Protein AF-A0A6M1YM32-F1 (afdb_monomer_lite)

Foldseek 3Di:
DPPQWDWDWDDDPVAPDIKIWIKGFDPPPQDFDDDPPDTDGDTDIDTQWIWDANVHLVDIDIDGDADDPDDHDDDDPVVVVVSVVVRSVVRVVVVVVVD

Structure (mmCIF, N/CA/C/O backbone):
data_AF-A0A6M1YM32-F1
#
_entry.id   AF-A0A6M1YM32-F1
#
loop_
_atom_site.group_PDB
_atom_site.id
_atom_site.type_symbol
_atom_site.label_atom_id
_atom_site.label_alt_id
_atom_site.label_comp_id
_atom_site.label_asym_id
_atom_site.label_entity_id
_atom_site.label_seq_id
_atom_site.pdbx_PDB_ins_code
_atom_site.Cartn_x
_atom_site.Cartn_y
_atom_site.Cartn_z
_atom_site.occupancy
_atom_site.B_iso_or_equiv
_atom_site.auth_seq_id
_atom_site.auth_comp_id
_atom_site.auth_asym_id
_atom_site.auth_atom_id
_atom_site.pdbx_PDB_model_num
ATOM 1 N N . MET A 1 1 ? 11.121 -13.968 1.691 1.00 45.56 1 MET A N 1
ATOM 2 C CA . MET A 1 1 ? 10.427 -12.841 1.032 1.00 45.56 1 MET A CA 1
ATOM 3 C C . MET A 1 1 ? 11.455 -11.766 0.755 1.00 45.56 1 MET A C 1
ATOM 5 O O . MET A 1 1 ? 12.146 -11.368 1.684 1.00 45.56 1 MET A O 1
ATOM 9 N N . LYS A 1 2 ? 11.622 -11.361 -0.504 1.00 54.31 2 LYS A N 1
ATOM 10 C CA . LYS A 1 2 ? 12.416 -10.172 -0.823 1.00 54.31 2 LYS A CA 1
ATOM 11 C C . LYS A 1 2 ? 11.580 -8.958 -0.402 1.00 54.31 2 LYS A C 1
ATOM 13 O O . LYS A 1 2 ? 10.436 -8.841 -0.820 1.00 54.31 2 LYS A O 1
ATOM 18 N N . ASN A 1 3 ? 12.100 -8.113 0.487 1.00 61.44 3 ASN A N 1
ATOM 19 C CA . ASN A 1 3 ? 11.371 -6.933 0.953 1.00 61.44 3 ASN A CA 1
ATOM 20 C C . ASN A 1 3 ? 11.480 -5.833 -0.108 1.00 61.44 3 ASN A C 1
ATOM 22 O O . ASN A 1 3 ? 12.448 -5.080 -0.125 1.00 61.44 3 ASN A O 1
ATOM 26 N N . TYR A 1 4 ? 10.503 -5.787 -1.012 1.00 76.69 4 TYR A N 1
ATOM 27 C CA . TYR A 1 4 ? 10.354 -4.720 -2.007 1.00 76.69 4 TYR A CA 1
ATOM 28 C C . TYR A 1 4 ? 9.640 -3.486 -1.456 1.00 76.69 4 TYR A C 1
ATOM 30 O O . TYR A 1 4 ? 9.452 -2.527 -2.189 1.00 76.69 4 TYR A O 1
ATOM 38 N N . PHE A 1 5 ? 9.197 -3.511 -0.200 1.00 85.38 5 PHE A N 1
ATOM 39 C CA . PHE A 1 5 ? 8.353 -2.466 0.359 1.00 85.38 5 PHE A CA 1
ATOM 40 C C . PHE A 1 5 ? 8.859 -2.015 1.723 1.00 85.38 5 PHE A C 1
ATOM 42 O O . PHE A 1 5 ? 9.167 -2.851 2.576 1.00 85.38 5 PHE A O 1
ATOM 49 N N . ASN A 1 6 ? 8.852 -0.703 1.926 1.00 89.38 6 ASN A N 1
ATOM 50 C CA . ASN A 1 6 ? 8.969 -0.045 3.217 1.00 89.38 6 ASN A CA 1
ATOM 51 C C . ASN A 1 6 ? 7.622 0.564 3.613 1.00 89.38 6 ASN A C 1
ATOM 53 O O . ASN A 1 6 ? 6.805 0.909 2.759 1.00 89.38 6 ASN A O 1
ATOM 57 N N . LEU A 1 7 ? 7.399 0.674 4.921 1.00 90.25 7 LEU A N 1
ATOM 58 C CA . LEU A 1 7 ? 6.263 1.382 5.496 1.00 90.25 7 LEU A CA 1
ATOM 59 C C . LEU A 1 7 ? 6.792 2.593 6.247 1.00 90.25 7 LEU A C 1
ATOM 61 O O . LEU A 1 7 ? 7.659 2.444 7.108 1.00 90.25 7 LEU A O 1
ATOM 65 N N . GLU A 1 8 ? 6.256 3.761 5.937 1.00 90.19 8 GLU A N 1
ATOM 66 C CA . GLU A 1 8 ? 6.644 5.016 6.570 1.00 90.19 8 GLU A CA 1
ATOM 67 C C . GLU A 1 8 ? 5.412 5.644 7.202 1.00 90.19 8 GLU A C 1
ATOM 69 O O . GLU A 1 8 ? 4.383 5.780 6.548 1.00 90.19 8 GLU A O 1
ATOM 74 N N . VAL A 1 9 ? 5.504 5.991 8.484 1.00 88.88 9 VAL A N 1
ATOM 75 C CA . VAL A 1 9 ? 4.434 6.704 9.185 1.00 88.88 9 VAL A CA 1
ATOM 76 C C . VAL A 1 9 ? 4.775 8.185 9.161 1.00 88.88 9 VAL A C 1
ATOM 78 O O . VAL A 1 9 ? 5.881 8.566 9.546 1.00 88.88 9 VAL A O 1
ATOM 81 N N . SER A 1 10 ? 3.836 9.021 8.738 1.00 85.25 10 SER A N 1
ATOM 82 C CA . SER A 1 10 ? 4.018 10.472 8.707 1.00 85.25 10 SER A CA 1
ATOM 83 C C . SER A 1 10 ? 2.753 11.186 9.148 1.00 85.25 10 SER A C 1
ATOM 85 O O . SER A 1 10 ? 1.654 10.672 8.969 1.00 85.25 10 SER A O 1
ATOM 87 N N . SER A 1 11 ? 2.901 12.384 9.704 1.00 81.25 11 SER A N 1
ATOM 88 C CA . SER A 1 11 ? 1.814 13.360 9.743 1.00 81.25 11 SER A CA 1
ATOM 89 C C . SER A 1 11 ? 1.730 14.002 8.360 1.00 81.25 11 SER A C 1
ATOM 91 O O . SER A 1 11 ? 2.721 14.577 7.902 1.00 81.25 11 SER A O 1
ATOM 93 N N . ASP A 1 12 ? 0.602 13.866 7.680 1.00 77.00 12 ASP A N 1
ATOM 94 C CA . ASP A 1 12 ? 0.388 14.468 6.363 1.00 77.00 12 ASP A CA 1
ATOM 95 C C . ASP A 1 12 ? -0.429 15.755 6.531 1.00 77.00 12 ASP A C 1
ATOM 97 O O . ASP A 1 12 ? -1.312 15.811 7.375 1.00 77.00 12 ASP A O 1
ATOM 101 N N . LEU A 1 13 ? -0.099 16.808 5.781 1.00 73.25 13 LEU A N 1
ATOM 102 C CA . LEU A 1 13 ? -0.797 18.097 5.860 1.00 73.25 13 LEU A CA 1
ATOM 103 C C . LEU A 1 13 ? -2.179 18.049 5.197 1.00 73.25 13 LEU A C 1
ATOM 105 O O . LEU A 1 13 ? -3.023 18.892 5.500 1.00 73.25 13 LEU A O 1
ATOM 109 N N . ASP A 1 14 ? -2.400 17.080 4.305 1.00 77.56 14 ASP A N 1
ATOM 110 C CA . ASP A 1 14 ? -3.686 16.861 3.640 1.00 77.56 14 ASP A CA 1
ATOM 111 C C . ASP A 1 14 ? -4.691 16.098 4.521 1.00 77.56 14 ASP A C 1
ATOM 113 O O . ASP A 1 14 ? -5.862 15.981 4.150 1.00 77.56 14 ASP A O 1
ATOM 117 N N . TYR A 1 15 ? -4.243 15.568 5.662 1.00 76.00 15 TYR A N 1
ATOM 118 C CA . TYR A 1 15 ? -5.047 14.757 6.572 1.00 76.00 15 TYR A CA 1
ATOM 119 C C . TYR A 1 15 ? -4.939 15.279 8.003 1.00 76.00 15 TYR A C 1
ATOM 121 O O . TYR A 1 15 ? -3.936 15.861 8.407 1.00 76.00 15 TYR A O 1
ATOM 129 N N . GLU A 1 16 ? -5.976 15.066 8.805 1.00 74.50 16 GLU A N 1
ATOM 130 C CA . GLU A 1 16 ? -5.980 15.544 10.195 1.00 74.50 16 GLU A CA 1
ATOM 131 C C . GLU A 1 16 ? -5.148 14.651 11.136 1.00 74.50 16 GLU A C 1
ATOM 133 O O . GLU A 1 16 ? -4.934 15.000 12.299 1.00 74.50 16 GLU A O 1
ATOM 138 N N . GLY A 1 17 ? -4.663 13.503 10.651 1.00 77.31 17 GLY A N 1
ATOM 139 C CA . GLY A 1 17 ? -3.959 12.511 11.456 1.00 77.31 17 GLY A CA 1
ATOM 140 C C . GLY A 1 17 ? -2.721 11.903 10.802 1.00 77.31 17 GLY A C 1
ATOM 141 O O . GLY A 1 17 ? -2.214 12.340 9.768 1.00 77.31 17 GLY A O 1
ATOM 142 N N . MET A 1 18 ? -2.207 10.853 11.445 1.00 87.31 18 MET A N 1
ATOM 143 C CA . MET A 1 18 ? -1.113 10.071 10.878 1.00 87.31 18 MET A CA 1
ATOM 144 C C . MET A 1 18 ? -1.593 9.311 9.644 1.00 87.31 18 MET A C 1
ATOM 146 O O . MET A 1 18 ? -2.707 8.786 9.619 1.00 87.31 18 MET A O 1
ATOM 150 N N . VAL A 1 19 ? -0.707 9.174 8.668 1.00 90.56 19 VAL A N 1
ATOM 151 C CA . VAL A 1 19 ? -0.864 8.314 7.496 1.00 90.56 19 VAL A CA 1
ATOM 152 C C . VAL A 1 19 ? 0.260 7.288 7.451 1.00 90.56 19 VAL A C 1
ATOM 154 O O . VAL A 1 19 ? 1.311 7.460 8.076 1.00 90.56 19 VAL A O 1
ATOM 157 N N . VAL A 1 20 ? 0.043 6.211 6.698 1.00 93.31 20 VAL A N 1
ATOM 158 C CA . VAL A 1 20 ? 1.100 5.248 6.375 1.00 93.31 20 VAL A CA 1
ATOM 159 C C . VAL A 1 20 ? 1.325 5.220 4.873 1.00 93.31 20 VAL A C 1
ATOM 161 O O . VAL A 1 20 ? 0.431 4.847 4.110 1.00 93.31 20 VAL A O 1
ATOM 164 N N . ASN A 1 21 ? 2.547 5.547 4.466 1.00 92.56 21 ASN A N 1
ATOM 165 C CA . ASN A 1 21 ? 3.017 5.431 3.095 1.00 92.56 21 ASN A CA 1
ATOM 166 C C . ASN A 1 21 ? 3.591 4.030 2.880 1.00 92.56 21 ASN A C 1
ATOM 168 O O . ASN A 1 21 ? 4.424 3.552 3.655 1.00 92.56 21 ASN A O 1
ATOM 172 N N . ILE A 1 22 ? 3.161 3.371 1.809 1.00 92.19 22 ILE A N 1
ATOM 173 C CA . ILE A 1 22 ? 3.785 2.155 1.296 1.00 92.19 22 ILE A CA 1
ATOM 174 C C . ILE A 1 22 ? 4.763 2.580 0.207 1.00 92.19 22 ILE A C 1
ATOM 176 O O . ILE A 1 22 ? 4.349 3.064 -0.846 1.00 92.19 22 ILE A O 1
ATOM 180 N N . VAL A 1 23 ? 6.053 2.388 0.456 1.00 90.75 23 VAL A N 1
ATOM 181 C CA . VAL A 1 23 ? 7.141 2.809 -0.430 1.00 90.75 23 VAL A CA 1
ATOM 182 C C . VAL A 1 23 ? 7.747 1.589 -1.105 1.00 90.75 23 VAL A C 1
ATOM 184 O O . VAL A 1 23 ? 8.228 0.679 -0.433 1.00 90.75 23 VAL A O 1
ATOM 187 N N . TYR A 1 24 ? 7.739 1.559 -2.433 1.00 85.94 24 TYR A N 1
ATOM 188 C CA . TYR A 1 24 ? 8.374 0.514 -3.222 1.00 85.94 24 TYR A CA 1
ATOM 189 C C . TYR A 1 24 ? 9.875 0.778 -3.386 1.00 85.94 24 TYR A C 1
ATOM 191 O O . TYR A 1 24 ? 10.300 1.873 -3.763 1.00 85.94 24 TYR A O 1
ATOM 199 N N . ILE A 1 25 ? 10.676 -0.257 -3.132 1.00 80.88 25 ILE A N 1
ATOM 200 C CA . ILE A 1 25 ? 12.123 -0.294 -3.326 1.00 80.88 25 ILE A CA 1
ATOM 201 C C . ILE A 1 25 ? 12.430 -1.262 -4.479 1.00 80.88 25 ILE A C 1
ATOM 203 O O . ILE A 1 25 ? 12.442 -2.485 -4.286 1.00 80.88 25 ILE A O 1
ATOM 207 N N . PRO A 1 26 ? 12.705 -0.746 -5.687 1.00 69.38 26 PRO A N 1
ATOM 208 C CA . PRO A 1 26 ? 13.119 -1.578 -6.809 1.00 69.38 26 PRO A CA 1
ATOM 209 C C . PRO A 1 26 ? 14.487 -2.216 -6.534 1.00 69.38 26 PRO A C 1
ATOM 211 O O . PRO A 1 26 ? 15.460 -1.520 -6.256 1.00 69.38 26 PRO A O 1
ATOM 214 N N . GLN A 1 27 ? 14.600 -3.539 -6.688 1.00 62.62 27 GLN A N 1
ATOM 215 C CA . GLN A 1 27 ? 15.874 -4.245 -6.463 1.00 62.62 27 GLN A CA 1
ATOM 216 C C . GLN A 1 27 ? 16.913 -4.076 -7.580 1.00 62.62 27 GLN A C 1
ATOM 218 O O . GLN A 1 27 ? 18.072 -4.408 -7.366 1.00 62.62 27 GLN A O 1
ATOM 223 N N . ASN A 1 28 ? 16.519 -3.529 -8.737 1.00 55.69 28 ASN A N 1
ATOM 224 C CA . ASN A 1 28 ? 17.382 -3.419 -9.920 1.00 55.69 28 ASN A CA 1
ATOM 225 C C . ASN A 1 28 ? 17.550 -1.987 -10.461 1.00 55.69 28 ASN A C 1
ATOM 227 O O . ASN A 1 28 ? 18.208 -1.809 -11.481 1.00 55.69 28 ASN A O 1
ATOM 231 N N . ASN A 1 29 ? 17.007 -0.960 -9.799 1.00 51.16 29 ASN A N 1
ATOM 232 C CA . ASN A 1 29 ? 17.230 0.431 -10.212 1.00 51.16 29 ASN A CA 1
ATOM 233 C C . ASN A 1 29 ? 18.385 1.026 -9.402 1.00 51.16 29 ASN A C 1
ATOM 235 O O . ASN A 1 29 ? 18.177 1.853 -8.515 1.00 51.16 29 ASN A O 1
ATOM 239 N N . ASN A 1 30 ? 19.604 0.573 -9.694 1.00 50.78 30 ASN A N 1
ATOM 240 C CA . ASN A 1 30 ? 20.803 1.268 -9.243 1.00 50.78 30 ASN A CA 1
ATOM 241 C C . ASN A 1 30 ? 20.971 2.493 -10.142 1.00 50.78 30 ASN A C 1
ATOM 243 O O . ASN A 1 30 ? 21.516 2.384 -11.240 1.00 50.78 30 ASN A O 1
ATOM 247 N N . PHE A 1 31 ? 20.474 3.649 -9.707 1.00 53.97 31 PHE A N 1
ATOM 248 C CA . PHE A 1 31 ? 20.890 4.897 -10.332 1.00 53.97 31 PHE A CA 1
ATOM 249 C C . PHE A 1 31 ? 22.300 5.201 -9.842 1.00 53.97 31 PHE A C 1
ATOM 251 O O . PHE A 1 31 ? 22.556 5.198 -8.639 1.00 53.97 31 PHE A O 1
ATOM 258 N N . LEU A 1 32 ? 23.219 5.401 -10.779 1.00 52.50 32 LEU A N 1
ATOM 259 C CA . LEU A 1 32 ? 24.551 5.902 -10.489 1.00 52.50 32 LEU A CA 1
ATOM 260 C C . LEU A 1 32 ? 24.495 7.417 -10.662 1.00 52.50 32 LEU A C 1
ATOM 262 O O . LEU A 1 32 ? 24.382 7.897 -11.787 1.00 52.50 32 LEU A O 1
ATOM 266 N N . GLU A 1 33 ? 24.553 8.164 -9.563 1.00 53.03 33 GLU A N 1
ATOM 267 C CA . GLU A 1 33 ? 24.939 9.573 -9.650 1.00 53.03 33 GLU A CA 1
ATOM 268 C C . GLU A 1 33 ? 26.467 9.635 -9.616 1.00 53.03 33 GLU A C 1
ATOM 270 O O . GLU A 1 33 ? 27.099 9.150 -8.671 1.00 53.03 33 GLU A O 1
ATOM 275 N N . SER A 1 34 ? 27.062 10.174 -10.683 1.00 47.50 34 SER A N 1
ATOM 276 C CA . SER A 1 34 ? 28.493 10.453 -10.749 1.00 47.50 34 SER A CA 1
ATOM 277 C C . SER A 1 34 ? 28.747 11.889 -10.311 1.00 47.50 34 SER A C 1
ATOM 279 O O . SER A 1 34 ? 28.355 12.821 -11.011 1.00 47.50 34 SER A O 1
ATOM 281 N N . ASN A 1 35 ? 29.461 12.060 -9.205 1.00 55.97 35 ASN A N 1
ATOM 282 C CA . ASN A 1 35 ? 30.132 13.319 -8.900 1.00 55.97 35 ASN A CA 1
ATOM 283 C C . ASN A 1 35 ? 31.627 13.045 -9.032 1.00 55.97 35 ASN A C 1
ATOM 285 O O . ASN A 1 35 ? 32.173 12.425 -8.124 1.00 55.97 35 ASN A O 1
ATOM 289 N N . ASP A 1 36 ? 32.184 13.413 -10.194 1.00 58.16 36 ASP A N 1
ATOM 290 C CA . ASP A 1 36 ? 33.553 13.331 -10.760 1.00 58.16 36 ASP A CA 1
ATOM 291 C C . ASP A 1 36 ? 34.576 12.273 -10.276 1.00 58.16 36 ASP A C 1
ATOM 293 O O . ASP A 1 36 ? 35.418 11.869 -11.068 1.00 58.16 36 ASP A O 1
ATOM 297 N N . GLU A 1 37 ? 34.511 11.722 -9.065 1.00 59.62 37 GLU A N 1
ATOM 298 C CA . GLU A 1 37 ? 35.410 10.666 -8.575 1.00 59.62 37 GLU A CA 1
ATOM 299 C C . GLU A 1 37 ? 34.720 9.594 -7.703 1.00 59.62 37 GLU A C 1
ATOM 301 O O . GLU A 1 37 ? 35.367 8.631 -7.297 1.00 59.62 37 GLU A O 1
ATOM 306 N N . ASN A 1 38 ? 33.407 9.687 -7.436 1.00 52.41 38 ASN A N 1
ATOM 307 C CA . ASN A 1 38 ? 32.673 8.669 -6.669 1.00 52.41 38 ASN A CA 1
ATOM 308 C C . ASN A 1 38 ? 31.316 8.324 -7.299 1.00 52.41 38 ASN A C 1
ATOM 310 O O . ASN A 1 38 ? 30.455 9.185 -7.479 1.00 52.41 38 ASN A O 1
ATOM 314 N N . LEU A 1 39 ? 31.111 7.036 -7.590 1.00 51.09 39 LEU A N 1
ATOM 315 C CA . LEU A 1 39 ? 29.824 6.481 -8.011 1.00 51.09 39 LEU A CA 1
ATOM 316 C C . LEU A 1 39 ? 28.969 6.191 -6.772 1.00 51.09 39 LEU A C 1
ATOM 318 O O . LEU A 1 39 ? 29.296 5.297 -5.988 1.00 51.09 39 LEU A O 1
ATOM 322 N N . LYS A 1 40 ? 27.861 6.919 -6.597 1.00 52.66 40 LYS A N 1
ATOM 323 C CA . LYS A 1 40 ? 26.886 6.639 -5.534 1.00 52.66 40 LYS A CA 1
ATOM 324 C C . LYS A 1 40 ? 25.707 5.862 -6.111 1.00 52.66 40 LYS A C 1
ATOM 326 O O . LYS A 1 40 ? 25.050 6.335 -7.033 1.00 52.66 40 LYS A O 1
ATOM 331 N N . ILE A 1 41 ? 25.423 4.686 -5.546 1.00 56.41 41 ILE A N 1
ATOM 332 C CA . ILE A 1 41 ? 24.185 3.955 -5.838 1.00 56.41 41 ILE A CA 1
ATOM 333 C C . ILE A 1 41 ? 23.045 4.646 -5.087 1.00 56.41 41 ILE A C 1
ATOM 335 O O . ILE A 1 41 ? 23.055 4.707 -3.855 1.00 56.41 41 IL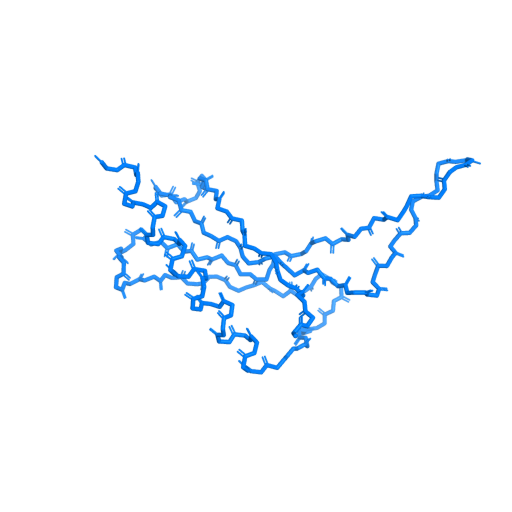E A O 1
ATOM 339 N N . ILE A 1 42 ? 22.068 5.165 -5.825 1.00 56.97 42 ILE A N 1
ATOM 340 C CA . ILE A 1 42 ? 20.842 5.748 -5.281 1.00 56.97 42 ILE A CA 1
ATOM 341 C C . ILE A 1 42 ? 19.681 4.821 -5.621 1.00 56.97 42 ILE A C 1
ATOM 343 O O . ILE A 1 42 ? 19.381 4.563 -6.788 1.00 56.97 42 ILE A O 1
ATOM 347 N N . HIS A 1 43 ? 19.010 4.325 -4.583 1.00 57.47 43 HIS A N 1
ATOM 348 C CA . HIS A 1 43 ? 17.754 3.604 -4.727 1.00 57.47 43 HIS A CA 1
ATOM 349 C C . HIS A 1 43 ? 16.618 4.621 -4.802 1.00 57.47 43 HIS A C 1
ATOM 351 O O . HIS A 1 43 ? 16.306 5.277 -3.807 1.00 57.47 43 HIS A O 1
ATOM 357 N N . LYS A 1 44 ? 16.001 4.766 -5.979 1.00 67.38 44 LYS A N 1
ATOM 358 C CA . LYS A 1 44 ? 14.815 5.613 -6.125 1.00 67.38 44 LYS A CA 1
ATOM 359 C C . LYS A 1 44 ? 13.628 4.911 -5.472 1.00 67.38 44 LYS A C 1
ATOM 361 O O . LYS A 1 44 ? 13.104 3.934 -6.002 1.00 67.38 44 LYS A O 1
ATOM 366 N N . GLN A 1 45 ? 13.272 5.392 -4.292 1.00 78.50 45 GLN A N 1
ATOM 367 C CA . GLN A 1 45 ? 12.066 5.009 -3.578 1.00 78.50 45 GLN A CA 1
ATOM 368 C C . GLN A 1 45 ? 10.862 5.680 -4.235 1.00 78.50 45 GLN A C 1
ATOM 370 O O . GLN A 1 45 ? 10.914 6.863 -4.574 1.00 78.50 45 GLN A O 1
ATOM 375 N N . GLU A 1 46 ? 9.791 4.922 -4.436 1.00 87.75 46 GLU A N 1
ATOM 376 C CA . GLU A 1 46 ? 8.564 5.431 -5.047 1.00 87.75 46 GLU A CA 1
ATOM 377 C C . GLU A 1 46 ? 7.369 5.091 -4.163 1.00 87.75 46 GLU A C 1
ATOM 379 O O . GLU A 1 46 ? 7.231 3.961 -3.697 1.00 87.75 46 GLU A O 1
ATOM 384 N N . VAL A 1 47 ? 6.501 6.072 -3.914 1.00 90.44 47 VAL A N 1
ATOM 385 C CA . VAL A 1 47 ? 5.277 5.846 -3.143 1.00 90.44 47 VAL A CA 1
ATOM 386 C C . VAL A 1 47 ? 4.314 5.036 -4.002 1.00 90.44 47 VAL A C 1
ATOM 388 O O . VAL A 1 47 ? 3.909 5.469 -5.075 1.00 90.44 47 VAL A O 1
ATOM 391 N N . LEU A 1 48 ? 3.949 3.855 -3.515 1.00 92.69 48 LEU A N 1
ATOM 392 C CA . LEU A 1 48 ? 2.932 3.001 -4.115 1.00 92.69 48 LEU A CA 1
ATOM 393 C C . LEU A 1 48 ? 1.539 3.413 -3.637 1.00 92.69 48 LEU A C 1
ATOM 395 O O . LEU A 1 48 ? 0.600 3.497 -4.430 1.00 92.69 48 LEU A O 1
ATOM 399 N N . ALA A 1 49 ? 1.393 3.624 -2.331 1.00 94.56 49 ALA A N 1
ATOM 400 C CA . ALA A 1 49 ? 0.102 3.909 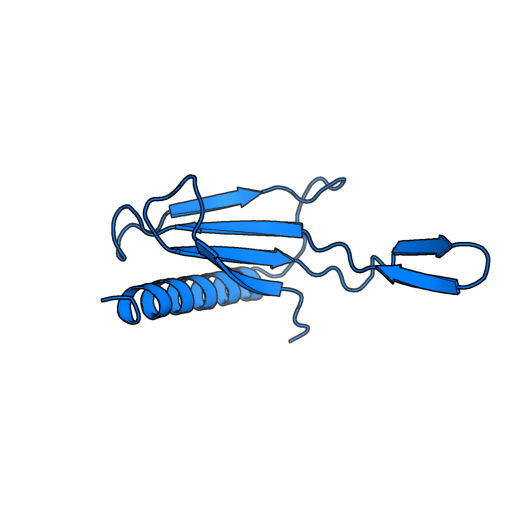-1.733 1.00 94.56 49 ALA A CA 1
ATOM 401 C C . ALA A 1 49 ? 0.212 4.727 -0.455 1.00 94.56 49 ALA A C 1
ATOM 403 O O . ALA A 1 49 ? 1.209 4.637 0.257 1.00 94.56 49 ALA A O 1
ATOM 404 N N . VAL A 1 50 ? -0.862 5.442 -0.138 1.00 94.31 50 VAL A N 1
ATOM 405 C CA . VAL A 1 50 ? -1.044 6.145 1.134 1.00 94.31 50 VAL A CA 1
ATOM 406 C C . VAL A 1 50 ? -2.326 5.644 1.781 1.00 94.31 50 VAL A C 1
ATOM 408 O O . VAL A 1 50 ? -3.383 5.633 1.143 1.00 94.31 50 VAL A O 1
ATOM 411 N N . LEU A 1 51 ? -2.222 5.211 3.036 1.00 95.25 51 LEU A N 1
ATOM 412 C CA . LEU A 1 51 ? -3.352 4.831 3.876 1.00 95.25 51 LEU A CA 1
ATOM 413 C C . LEU A 1 51 ? -3.630 5.956 4.867 1.00 95.25 51 LEU A C 1
ATOM 415 O O . LEU A 1 51 ? -2.730 6.344 5.613 1.00 95.25 51 LEU A O 1
ATOM 419 N N . ASN A 1 52 ? -4.877 6.414 4.921 1.00 91.62 52 ASN A N 1
ATOM 420 C CA . ASN A 1 52 ? -5.342 7.385 5.910 1.00 91.62 52 ASN A CA 1
ATOM 421 C C . ASN A 1 52 ? -6.580 6.852 6.642 1.00 91.62 52 ASN A C 1
ATOM 423 O O . ASN A 1 52 ? -7.287 5.974 6.141 1.00 91.62 52 ASN A O 1
ATOM 427 N N . GLN A 1 53 ? -6.821 7.364 7.845 1.00 89.81 53 GLN A N 1
ATOM 428 C CA . GLN A 1 53 ? -7.909 6.905 8.713 1.00 89.81 53 GLN A CA 1
ATOM 429 C C . GLN A 1 53 ? -8.763 8.053 9.258 1.00 89.81 53 GLN A C 1
ATOM 431 O O . GLN A 1 53 ? -9.394 7.905 10.305 1.00 89.81 53 GLN A O 1
ATOM 436 N N . ASP A 1 54 ? -8.807 9.181 8.554 1.00 88.38 54 ASP A N 1
ATOM 437 C CA . ASP A 1 54 ? -9.552 10.373 8.978 1.00 88.38 54 ASP A CA 1
ATOM 438 C C . ASP A 1 54 ? -11.052 10.080 9.127 1.00 88.38 54 ASP A C 1
ATOM 440 O O . ASP A 1 54 ? -11.733 10.634 9.985 1.00 88.38 54 ASP A O 1
ATOM 444 N N . LYS A 1 55 ? -11.567 9.114 8.357 1.00 88.19 55 LYS A N 1
ATOM 445 C CA . LYS A 1 55 ? -12.954 8.626 8.447 1.00 88.19 55 LYS A CA 1
ATOM 446 C C . LYS A 1 55 ? -13.158 7.515 9.489 1.00 88.19 55 LYS A C 1
ATOM 448 O O . LYS A 1 55 ? -14.217 6.881 9.534 1.00 88.19 55 LYS A O 1
ATOM 453 N N . GLY A 1 56 ? -12.161 7.276 10.336 1.00 86.19 56 GLY A N 1
ATOM 454 C CA . GLY A 1 56 ? -12.141 6.242 11.365 1.00 86.19 56 GLY A CA 1
ATOM 455 C C . GLY A 1 56 ? -11.474 4.936 10.921 1.00 86.19 56 GLY A C 1
ATOM 456 O O . GLY A 1 56 ? -11.349 4.630 9.738 1.00 86.19 56 GLY A O 1
ATOM 457 N N . VAL A 1 57 ? -11.078 4.120 11.905 1.00 86.00 57 VAL A N 1
ATOM 458 C CA . VAL A 1 57 ? -10.308 2.869 11.715 1.00 86.00 57 VAL A CA 1
ATOM 459 C C . VAL A 1 57 ? -11.029 1.789 10.895 1.00 86.00 57 VAL A C 1
ATOM 461 O O . VAL A 1 57 ? -10.389 0.889 10.341 1.00 86.00 57 VAL A O 1
ATOM 464 N N . GLU A 1 58 ? -12.358 1.861 10.817 1.00 87.69 58 GLU A N 1
ATOM 465 C CA . GLU A 1 58 ? -13.179 0.965 9.995 1.00 87.69 58 GLU A CA 1
ATOM 466 C C . GLU A 1 58 ? -13.297 1.445 8.542 1.00 87.69 58 GLU A C 1
ATOM 468 O O . GLU A 1 58 ? -13.492 0.623 7.650 1.00 87.69 58 GLU A O 1
ATOM 473 N N . ASN A 1 59 ? -13.075 2.739 8.292 1.00 91.06 59 ASN A N 1
ATOM 474 C CA . ASN A 1 59 ? -13.224 3.391 6.990 1.00 91.06 59 ASN A CA 1
ATOM 475 C C . ASN A 1 59 ? -11.880 3.923 6.472 1.00 91.06 59 ASN A C 1
ATOM 477 O O . ASN A 1 59 ? -11.786 5.060 6.017 1.00 91.06 59 ASN A O 1
ATOM 481 N N . ILE A 1 60 ? -10.827 3.108 6.575 1.00 91.25 60 ILE A N 1
ATOM 482 C CA . ILE A 1 60 ? -9.503 3.462 6.051 1.00 91.25 60 ILE A CA 1
ATOM 483 C C . ILE A 1 60 ? -9.592 3.644 4.540 1.00 91.25 60 ILE A C 1
ATOM 485 O O . ILE A 1 60 ? -10.027 2.740 3.821 1.00 91.25 60 ILE A O 1
ATOM 489 N N . GLU A 1 61 ? -9.122 4.790 4.067 1.00 93.44 61 GLU A N 1
ATOM 490 C CA . GLU A 1 61 ? -9.047 5.098 2.647 1.00 93.44 61 GLU A CA 1
ATOM 491 C C . GLU A 1 61 ? -7.637 4.843 2.120 1.00 93.44 61 GLU A C 1
ATOM 493 O O . GLU A 1 61 ? -6.635 5.005 2.821 1.00 93.44 61 GLU A O 1
ATOM 498 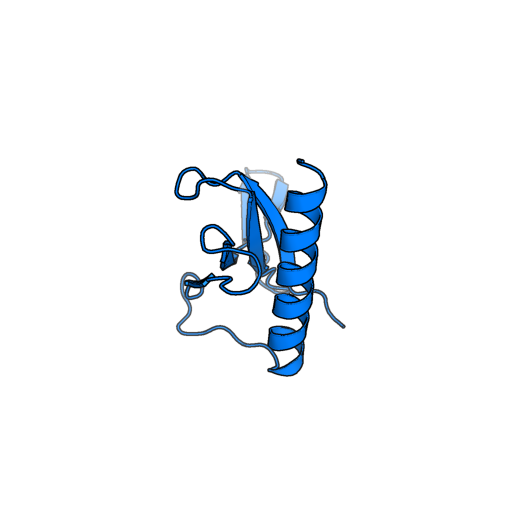N N . ILE A 1 62 ? -7.569 4.421 0.859 1.00 94.19 62 ILE A N 1
ATOM 499 C CA . ILE A 1 62 ? -6.323 4.092 0.176 1.00 94.19 62 ILE A CA 1
ATOM 500 C C . ILE A 1 62 ? -6.231 4.952 -1.079 1.00 94.19 62 ILE A C 1
ATOM 502 O O . ILE A 1 62 ? -7.097 4.870 -1.951 1.00 94.19 62 ILE A O 1
ATOM 506 N N . LYS A 1 63 ? -5.149 5.722 -1.203 1.00 94.19 63 LYS A N 1
ATOM 507 C CA . LYS A 1 63 ? -4.739 6.336 -2.472 1.00 94.19 63 LYS A CA 1
ATOM 508 C C . LYS A 1 63 ? -3.634 5.485 -3.089 1.00 94.19 63 LYS A C 1
ATOM 510 O O . LYS A 1 63 ? -2.663 5.178 -2.407 1.00 94.19 63 LYS A O 1
ATOM 515 N N . LEU A 1 64 ? -3.791 5.096 -4.353 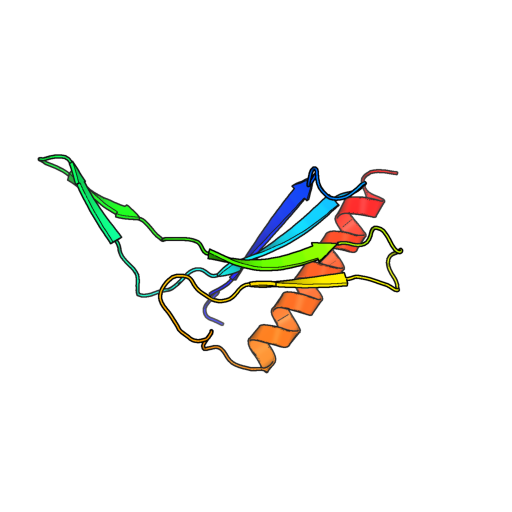1.00 93.56 64 LEU A N 1
ATOM 516 C CA . LEU A 1 64 ? -2.794 4.344 -5.121 1.00 93.56 64 LEU A CA 1
ATOM 517 C C . LEU A 1 64 ? -2.143 5.262 -6.154 1.00 93.56 64 LEU A C 1
ATOM 519 O O . LEU A 1 64 ? -2.838 6.028 -6.820 1.00 93.56 64 LEU A O 1
ATOM 523 N N . TYR A 1 65 ? -0.830 5.140 -6.314 1.00 91.31 65 TYR A N 1
ATOM 524 C CA . TYR A 1 65 ? -0.045 5.931 -7.256 1.00 91.31 65 TYR A CA 1
ATOM 525 C C . TYR A 1 65 ? 0.601 5.005 -8.286 1.00 91.31 65 TYR A C 1
ATOM 527 O O . TYR A 1 65 ? 1.107 3.946 -7.910 1.00 91.31 65 TYR A O 1
ATOM 535 N N . PRO A 1 66 ? 0.584 5.352 -9.583 1.00 89.69 66 PRO A N 1
ATOM 536 C CA . PRO A 1 66 ? 1.324 4.599 -10.585 1.00 89.69 66 PRO A CA 1
ATOM 537 C C . PRO A 1 66 ? 2.842 4.772 -10.387 1.00 89.69 66 PRO A C 1
ATOM 539 O O . PRO A 1 66 ? 3.277 5.797 -9.856 1.00 89.69 66 PRO A O 1
ATOM 542 N N . PRO A 1 67 ? 3.659 3.804 -10.832 1.00 88.88 67 PRO A N 1
ATOM 543 C CA . PRO A 1 67 ? 5.113 3.938 -10.809 1.00 88.88 67 PRO A CA 1
ATOM 544 C C . PRO A 1 67 ? 5.597 5.057 -11.732 1.00 88.88 67 PRO A C 1
ATOM 546 O O . PRO A 1 67 ? 5.023 5.310 -12.795 1.00 88.88 67 PRO A O 1
ATOM 549 N N . ILE A 1 68 ? 6.708 5.700 -11.376 1.00 83.38 68 ILE A N 1
ATOM 550 C CA . ILE A 1 68 ? 7.266 6.778 -12.196 1.00 83.38 68 ILE A CA 1
ATOM 551 C C . ILE A 1 68 ? 7.986 6.172 -13.405 1.00 83.38 68 ILE A C 1
ATOM 553 O O . ILE A 1 68 ? 8.952 5.423 -13.272 1.00 83.38 68 ILE A O 1
ATOM 557 N N . GLY A 1 69 ? 7.547 6.537 -14.612 1.00 83.31 69 GLY A N 1
ATOM 558 C CA . GLY A 1 69 ? 8.184 6.093 -15.858 1.00 83.31 69 GLY A CA 1
ATOM 559 C C . GLY A 1 69 ? 7.906 4.633 -16.228 1.00 83.31 69 GLY A C 1
ATOM 560 O O . GLY A 1 69 ? 8.609 4.076 -17.069 1.00 83.31 69 GLY A O 1
ATOM 561 N N . LYS A 1 70 ? 6.893 4.011 -15.615 1.00 82.81 70 LYS A N 1
ATOM 562 C CA . LYS A 1 70 ? 6.369 2.691 -15.986 1.00 82.81 70 LYS A CA 1
ATOM 563 C C . LYS A 1 70 ? 4.847 2.759 -16.081 1.00 82.81 70 LYS A C 1
ATOM 565 O O . LYS A 1 70 ? 4.226 3.641 -15.501 1.00 82.81 70 LYS A O 1
ATOM 570 N N . GLU A 1 71 ? 4.250 1.808 -16.790 1.00 87.81 71 GLU A N 1
ATOM 571 C CA . GLU A 1 71 ? 2.790 1.729 -16.913 1.00 87.81 71 GLU A CA 1
ATOM 572 C C . GLU A 1 71 ? 2.128 1.109 -15.677 1.00 87.81 71 GLU A C 1
ATOM 574 O O . GLU A 1 71 ? 1.037 1.519 -15.289 1.00 87.81 71 GLU A O 1
ATOM 579 N N . TYR A 1 72 ? 2.778 0.127 -15.043 1.00 87.81 72 TYR A N 1
ATOM 580 C CA . TYR A 1 72 ? 2.195 -0.637 -13.942 1.00 87.81 72 TYR A CA 1
ATOM 581 C C . TYR A 1 72 ? 3.243 -1.152 -12.954 1.00 87.81 72 TYR A C 1
ATOM 583 O O . TYR A 1 72 ? 4.432 -1.280 -13.265 1.00 87.81 72 TYR A O 1
ATOM 591 N N . TRP A 1 73 ? 2.776 -1.458 -11.743 1.00 88.12 73 TRP A N 1
ATOM 592 C CA . TRP A 1 73 ? 3.555 -2.171 -10.741 1.00 88.12 73 TRP A CA 1
ATOM 593 C C . TRP A 1 73 ? 3.518 -3.680 -10.972 1.00 88.12 73 TRP A C 1
ATOM 595 O O . TRP A 1 73 ? 2.461 -4.227 -11.274 1.00 88.12 73 TRP A O 1
ATOM 605 N N . ASP A 1 74 ? 4.647 -4.352 -10.757 1.00 86.31 74 ASP A N 1
ATOM 606 C CA . ASP A 1 74 ? 4.761 -5.805 -10.886 1.00 86.31 74 ASP A CA 1
ATOM 607 C C . ASP A 1 74 ? 5.218 -6.429 -9.558 1.00 86.31 74 ASP A C 1
ATOM 609 O O . ASP A 1 74 ? 6.352 -6.234 -9.110 1.00 86.31 74 ASP A O 1
ATOM 613 N N . PHE A 1 75 ? 4.290 -7.116 -8.895 1.00 86.44 75 PHE A N 1
ATOM 614 C CA . PHE A 1 75 ? 4.481 -7.881 -7.662 1.00 86.44 75 PHE A CA 1
ATOM 615 C C . PHE A 1 75 ? 3.332 -8.885 -7.501 1.00 86.44 75 PHE A C 1
ATOM 617 O O . PHE A 1 75 ? 2.282 -8.761 -8.138 1.00 86.44 75 PHE A O 1
ATOM 624 N N . SER A 1 76 ? 3.495 -9.886 -6.634 1.00 89.50 76 SER A N 1
ATOM 625 C CA . SER A 1 76 ? 2.441 -10.883 -6.429 1.00 89.50 76 SER A CA 1
ATOM 626 C C . SER A 1 76 ? 1.245 -10.321 -5.650 1.00 89.50 76 SER A C 1
ATOM 628 O O . SER A 1 76 ? 1.381 -9.458 -4.780 1.00 89.50 76 SER A O 1
ATOM 630 N N . TYR A 1 77 ? 0.058 -10.875 -5.911 1.00 90.12 77 TYR A N 1
ATOM 631 C CA . TYR A 1 77 ? -1.155 -10.548 -5.156 1.00 90.12 77 TYR A CA 1
ATOM 632 C C . TYR A 1 77 ? -0.980 -10.775 -3.646 1.00 90.12 77 TYR A C 1
ATOM 634 O O . TYR A 1 77 ? -1.418 -9.961 -2.837 1.00 90.12 77 TYR A O 1
ATOM 642 N N . GLU A 1 78 ? -0.298 -11.855 -3.253 1.00 92.06 78 GLU A N 1
ATOM 643 C CA . GLU A 1 78 ? -0.053 -12.149 -1.840 1.00 92.06 78 GLU A CA 1
ATOM 644 C C . GLU A 1 78 ? 0.829 -11.074 -1.191 1.00 92.06 78 GLU A C 1
ATOM 646 O O . GLU A 1 78 ? 0.506 -10.585 -0.110 1.00 92.06 78 GLU A O 1
ATOM 651 N N . GLU A 1 79 ? 1.905 -10.641 -1.856 1.00 88.12 79 GLU A N 1
ATOM 652 C CA . GLU A 1 79 ? 2.751 -9.548 -1.358 1.00 88.12 79 GLU A CA 1
ATOM 653 C C . GLU A 1 79 ? 1.958 -8.250 -1.196 1.00 88.12 79 GLU A C 1
ATOM 655 O O . GLU A 1 79 ? 2.073 -7.595 -0.156 1.00 88.12 79 GLU A O 1
ATOM 660 N N . PHE A 1 80 ? 1.109 -7.928 -2.176 1.00 89.62 80 PHE A N 1
ATOM 661 C CA . PHE A 1 80 ? 0.22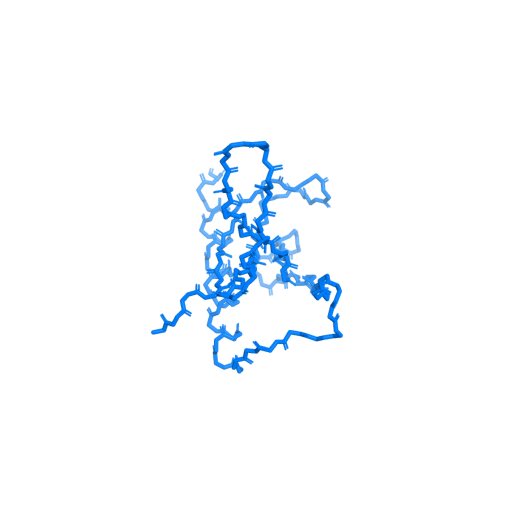1 -6.771 -2.128 1.00 89.62 80 PHE A CA 1
ATOM 662 C C . PHE A 1 80 ? -0.705 -6.826 -0.906 1.00 89.62 80 PHE A C 1
ATOM 664 O O . PHE A 1 80 ? -0.703 -5.930 -0.066 1.00 89.62 80 PHE A O 1
ATOM 671 N N . ILE A 1 81 ? -1.451 -7.913 -0.719 1.00 93.50 81 ILE A N 1
ATOM 672 C CA . ILE A 1 81 ? -2.374 -8.024 0.419 1.00 93.50 81 ILE A CA 1
ATOM 673 C C . ILE A 1 81 ? -1.632 -7.976 1.760 1.00 93.50 81 ILE A C 1
ATOM 675 O O . ILE A 1 81 ? -2.100 -7.339 2.711 1.00 93.50 81 ILE A O 1
ATOM 679 N N . GLN A 1 82 ? -0.471 -8.623 1.858 1.00 93.00 82 GLN A N 1
ATOM 680 C CA . GLN A 1 82 ? 0.312 -8.644 3.092 1.00 93.00 82 GLN A CA 1
ATOM 681 C C . GLN A 1 82 ? 0.848 -7.259 3.464 1.00 93.00 82 GLN A C 1
ATOM 683 O O . GLN A 1 82 ? 0.807 -6.897 4.645 1.00 93.00 82 GLN A O 1
ATOM 688 N N . ILE A 1 83 ? 1.318 -6.462 2.496 1.00 92.88 83 ILE A N 1
ATOM 689 C CA . ILE A 1 83 ? 1.832 -5.121 2.800 1.00 92.88 83 ILE A CA 1
ATOM 690 C C . ILE A 1 83 ? 0.715 -4.179 3.261 1.00 92.88 83 ILE A C 1
ATOM 692 O O . ILE A 1 83 ? 0.891 -3.480 4.258 1.00 92.88 83 ILE A O 1
ATOM 696 N N . PHE A 1 84 ? -0.473 -4.250 2.654 1.00 93.69 84 PHE A N 1
ATOM 697 C CA . PHE A 1 84 ? -1.630 -3.459 3.087 1.00 93.69 84 PHE A CA 1
ATOM 698 C C . PHE A 1 84 ? -2.134 -3.853 4.478 1.00 93.69 84 PHE A C 1
ATOM 700 O O . PHE A 1 84 ? -2.454 -2.984 5.290 1.00 93.69 84 PHE A O 1
ATOM 707 N N . LYS A 1 85 ? -2.146 -5.153 4.805 1.00 94.69 85 LYS A N 1
ATOM 708 C CA . LYS A 1 85 ? -2.472 -5.620 6.164 1.00 94.69 85 LYS A CA 1
ATOM 709 C C . LYS A 1 85 ? -1.500 -5.057 7.203 1.00 94.69 85 LYS A C 1
ATOM 711 O O . LYS A 1 85 ? -1.935 -4.617 8.269 1.00 94.69 85 LYS A O 1
ATOM 716 N N . LYS A 1 86 ? -0.198 -5.050 6.897 1.00 94.62 86 LYS A N 1
ATOM 717 C CA . LYS A 1 86 ? 0.830 -4.474 7.777 1.00 94.62 86 LYS A CA 1
ATOM 718 C C . LYS A 1 86 ? 0.674 -2.960 7.916 1.00 94.62 86 LYS A C 1
ATOM 720 O O . LYS A 1 86 ? 0.695 -2.472 9.041 1.00 94.62 86 LYS A O 1
ATOM 725 N N . ALA A 1 87 ? 0.454 -2.248 6.810 1.00 94.50 87 ALA A N 1
ATOM 726 C CA . ALA A 1 87 ? 0.247 -0.802 6.803 1.00 94.50 87 ALA A CA 1
ATOM 727 C C . ALA A 1 87 ? -0.976 -0.396 7.639 1.00 94.50 87 ALA A C 1
ATOM 729 O O . ALA A 1 87 ? -0.864 0.462 8.508 1.00 94.50 87 ALA A O 1
ATOM 730 N N . LYS A 1 88 ? -2.114 -1.085 7.467 1.00 94.12 88 LYS A N 1
ATOM 731 C CA . LYS A 1 88 ? -3.319 -0.876 8.287 1.00 94.12 88 LYS A CA 1
ATOM 732 C C . LYS A 1 88 ? -3.042 -1.089 9.775 1.00 94.12 88 LYS A C 1
ATOM 734 O O . LYS A 1 88 ? -3.453 -0.277 10.598 1.00 94.12 88 LYS A O 1
ATOM 739 N N . LYS A 1 89 ? -2.358 -2.182 10.132 1.00 93.88 89 LYS A N 1
ATOM 740 C CA . LYS A 1 89 ? -2.016 -2.469 11.531 1.00 93.88 89 LYS A CA 1
ATOM 741 C C . LYS A 1 89 ? -1.147 -1.361 12.128 1.00 93.88 89 LYS A C 1
ATOM 743 O O . LYS A 1 89 ? -1.431 -0.919 13.236 1.00 93.88 89 LYS A O 1
ATOM 748 N N . LEU A 1 90 ? -0.127 -0.925 11.391 1.00 92.50 90 LEU A N 1
ATOM 749 C CA . LEU A 1 90 ? 0.777 0.141 11.813 1.00 92.50 90 LEU A CA 1
ATOM 750 C C . LEU A 1 90 ? 0.022 1.457 12.019 1.00 92.50 90 LEU A C 1
ATOM 752 O O . LEU A 1 90 ? 0.161 2.077 13.065 1.00 92.50 90 LEU A O 1
ATOM 756 N N . LEU A 1 91 ? -0.845 1.823 11.074 1.00 91.31 91 LEU A N 1
ATOM 757 C CA . LEU A 1 91 ? -1.649 3.041 11.139 1.00 91.31 91 LEU A CA 1
ATOM 758 C C . LEU A 1 91 ? -2.545 3.089 12.386 1.00 91.31 91 LEU A C 1
ATOM 760 O O . LEU A 1 91 ? -2.603 4.106 13.074 1.00 91.31 91 LEU A O 1
ATOM 764 N N . ILE A 1 92 ? -3.211 1.974 12.704 1.00 90.19 92 ILE A N 1
ATOM 765 C CA . ILE A 1 92 ? -4.057 1.863 13.899 1.00 90.19 92 ILE A CA 1
ATOM 766 C C . ILE A 1 92 ? -3.216 2.013 15.173 1.00 90.19 92 ILE A C 1
ATOM 768 O O . ILE A 1 92 ? -3.629 2.722 16.087 1.00 90.19 92 ILE A O 1
ATOM 772 N N . GLN A 1 93 ? -2.044 1.371 15.230 1.00 89.38 93 GLN A N 1
ATOM 773 C CA . GLN A 1 93 ? -1.141 1.451 16.385 1.00 89.38 93 GLN A CA 1
ATOM 774 C C . GLN A 1 93 ? -0.637 2.881 16.603 1.00 89.38 93 GLN A C 1
ATOM 776 O O . GLN A 1 93 ? -0.787 3.422 17.694 1.00 89.38 93 GLN A O 1
ATOM 781 N N . SER A 1 94 ? -0.148 3.536 15.548 1.00 85.12 94 SER A N 1
ATOM 782 C CA . SER A 1 94 ? 0.391 4.897 15.637 1.00 85.12 94 SER A CA 1
ATOM 783 C C . SER A 1 94 ? -0.629 5.933 16.120 1.00 85.12 94 SER A C 1
ATOM 785 O O . SER A 1 94 ? -0.240 6.920 16.730 1.00 85.12 94 SER A O 1
ATOM 787 N N . ASN A 1 95 ? -1.924 5.715 15.883 1.00 75.88 95 ASN A N 1
ATOM 788 C CA . ASN A 1 95 ? -2.982 6.603 16.371 1.00 75.88 95 ASN A CA 1
ATOM 789 C C . ASN A 1 95 ? -3.493 6.251 17.777 1.00 75.88 95 ASN A C 1
ATOM 791 O O . ASN A 1 95 ? -4.157 7.072 18.407 1.00 75.88 95 ASN A O 1
ATOM 795 N N . GLN A 1 96 ? -3.218 5.044 18.279 1.00 77.19 96 GLN A N 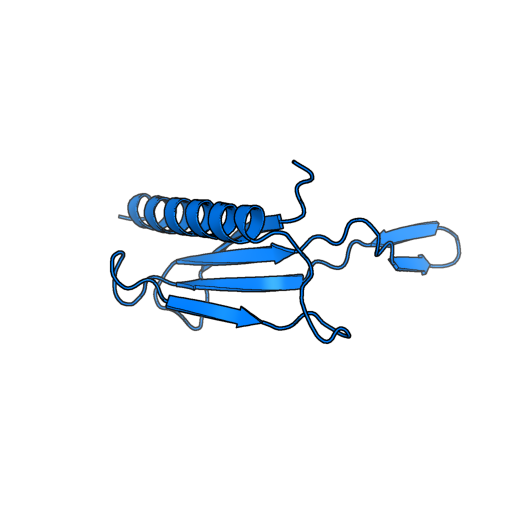1
ATOM 796 C CA . GLN A 1 96 ? -3.452 4.706 19.686 1.00 77.19 96 GLN A CA 1
ATOM 797 C C . GLN A 1 96 ? -2.381 5.336 20.580 1.00 77.19 96 GLN A C 1
ATOM 799 O O . GLN A 1 96 ? -2.720 5.841 21.641 1.00 77.19 96 GLN A O 1
ATOM 804 N N . ASP A 1 97 ? -1.132 5.385 20.112 1.00 65.38 97 ASP A N 1
ATOM 805 C CA . ASP A 1 97 ? -0.001 5.965 20.849 1.00 65.38 97 ASP A CA 1
ATOM 806 C C . ASP A 1 97 ? -0.054 7.508 20.960 1.00 65.38 97 ASP A C 1
ATOM 808 O O . ASP A 1 97 ? 0.715 8.100 21.715 1.00 65.38 97 ASP A O 1
ATOM 812 N N . GLN A 1 98 ? -0.948 8.172 20.215 1.00 57.56 98 GLN A N 1
ATOM 813 C CA . GLN A 1 98 ? -1.160 9.629 20.255 1.00 57.56 98 GLN A CA 1
ATOM 814 C C . GLN A 1 98 ? -2.296 10.082 21.193 1.00 57.56 98 GLN A C 1
ATOM 816 O O . GLN A 1 98 ? -2.490 11.289 21.349 1.00 57.56 98 GLN A O 1
ATOM 821 N N . LYS A 1 99 ? -3.058 9.151 21.784 1.00 54.19 99 LYS A N 1
ATOM 822 C CA . LYS A 1 99 ? -4.168 9.437 22.712 1.00 54.19 99 LYS A CA 1
ATOM 823 C C . LYS A 1 99 ? -3.751 9.280 24.167 1.00 54.19 99 LYS A C 1
ATOM 825 O O . LYS A 1 99 ? -4.238 10.096 24.980 1.00 54.19 99 LYS A O 1
#

Secondary structure (DSSP, 8-state):
----EEEEEEE-TTSSSEEEEEEE--SS-EEEEEETTEEEEEE--EEEEEEE-TT-TTS-EEEE-PPTTSSS----HHHHHHHHHHHHHHHHHHHHTT-

Radius of gyration: 15.81 Å; chains: 1; bounding box: 49×31×40 Å

Sequence (99 aa):
MKNYFNLEVSSDLDYEGMVVNIVYIPQNNNFLESNDENLKIIHKQEVLAVLNQDKGVENIEIKLYPPIGKEYWDFSYEEFIQIFKKAKKLLIQSNQDQK

pLDDT: mean 80.0, std 15.0, range [45.56, 95.25]